Protein AF-A0A7W9FNQ1-F1 (afdb_monomer)

Sequence (56 aa):
MAGDEVLIRKDGERLILEPVRPARTLAEVIEWLQQQPPLDEDFPDIDELPHSPVEL

Foldseek 3Di:
DQAPDWDWDDDPPDIDTHRDDPDDDPVNVVVVVVPDDDDPDDDDDDPDDPDDDDDD

Secondary structure (DSSP, 8-state):
---S-EEEEEETTEEEEEE-PPPPPHHHHHHHHHTSPPPSSPPPP-SSPPPPPPP-

pLDDT: mean 87.15, std 10.14, range [47.62, 97.12]

Structure (mmCIF, N/CA/C/O backbone):
data_AF-A0A7W9FNQ1-F1
#
_entry.id   AF-A0A7W9FNQ1-F1
#
loop_
_atom_site.group_PDB
_atom_site.id
_atom_site.type_symbol
_atom_site.label_atom_id
_atom_site.label_alt_id
_atom_site.label_comp_id
_atom_site.label_asym_id
_atom_site.label_entity_id
_atom_site.label_seq_id
_atom_site.pdbx_PDB_ins_code
_atom_site.Cartn_x
_atom_site.Cartn_y
_atom_site.Cartn_z
_atom_site.occupancy
_atom_site.B_iso_or_equiv
_atom_site.auth_seq_id
_atom_site.auth_comp_id
_atom_site.auth_asym_id
_atom_site.auth_atom_id
_atom_site.pdbx_PDB_model_num
ATOM 1 N N . MET A 1 1 ? 2.754 -5.386 12.926 1.00 47.62 1 MET A N 1
ATOM 2 C CA . MET A 1 1 ? 2.266 -5.087 14.291 1.00 47.62 1 MET A CA 1
ATOM 3 C C . MET A 1 1 ? 0.765 -5.347 14.322 1.00 47.62 1 MET A C 1
ATOM 5 O O . MET A 1 1 ? 0.166 -5.357 13.250 1.00 47.62 1 MET A O 1
ATOM 9 N N . ALA A 1 2 ? 0.176 -5.648 15.483 1.00 58.78 2 ALA A N 1
ATOM 10 C CA . ALA A 1 2 ? -1.286 -5.666 15.603 1.00 58.78 2 ALA A CA 1
ATOM 11 C C . ALA A 1 2 ? -1.823 -4.277 15.207 1.00 58.78 2 ALA A C 1
ATOM 13 O O . ALA A 1 2 ? -1.141 -3.288 15.461 1.00 58.78 2 ALA A O 1
ATOM 14 N N . GLY A 1 3 ? -2.959 -4.208 14.510 1.00 64.88 3 GLY A N 1
ATOM 15 C CA . GLY A 1 3 ? -3.549 -2.916 14.148 1.00 64.88 3 GLY A CA 1
ATOM 16 C C . GLY A 1 3 ? -4.029 -2.194 15.405 1.00 64.88 3 GLY A C 1
ATOM 17 O O . GLY A 1 3 ? -4.691 -2.816 16.233 1.00 64.88 3 GLY A O 1
ATOM 18 N N . ASP A 1 4 ? -3.700 -0.910 15.541 1.00 78.19 4 ASP A N 1
ATOM 19 C CA . ASP A 1 4 ? -4.155 -0.063 16.657 1.00 78.19 4 ASP A CA 1
ATOM 20 C C . ASP A 1 4 ? -5.642 0.331 16.522 1.00 78.19 4 ASP A C 1
ATOM 22 O O . ASP A 1 4 ? -6.259 0.834 17.460 1.00 78.19 4 ASP A O 1
ATOM 26 N N . GLU A 1 5 ? -6.233 0.052 15.357 1.00 82.75 5 GLU A N 1
ATOM 27 C CA . GLU A 1 5 ? -7.631 0.293 15.013 1.00 82.75 5 GLU A CA 1
ATOM 28 C C . GLU A 1 5 ? -8.310 -1.004 14.547 1.00 82.75 5 GLU A C 1
ATOM 30 O O . GLU A 1 5 ? -7.700 -1.857 13.890 1.00 82.75 5 GLU A O 1
ATOM 35 N N . VAL A 1 6 ? -9.601 -1.152 14.860 1.00 90.00 6 VAL A N 1
ATOM 36 C CA . VAL A 1 6 ? -10.419 -2.304 14.452 1.00 90.00 6 VAL A CA 1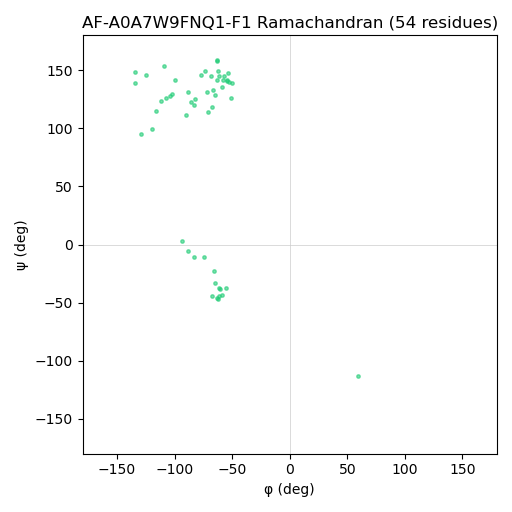
ATOM 37 C C . VAL A 1 6 ? -11.777 -1.857 13.914 1.00 90.00 6 VAL A C 1
ATOM 39 O O . VAL A 1 6 ? -12.426 -0.978 14.482 1.00 90.00 6 VAL A O 1
ATOM 42 N N . LEU A 1 7 ? -12.241 -2.500 12.843 1.00 91.19 7 LEU A N 1
ATOM 43 C CA . LEU A 1 7 ? -13.631 -2.438 12.413 1.00 91.19 7 LEU A CA 1
ATOM 44 C C . LEU A 1 7 ? -14.436 -3.440 13.248 1.00 91.19 7 LEU A C 1
ATOM 46 O O . LEU A 1 7 ? -14.100 -4.625 13.304 1.00 91.19 7 LEU A O 1
ATOM 50 N N . ILE A 1 8 ? -15.500 -2.965 13.896 1.00 94.19 8 ILE A N 1
ATOM 51 C CA . ILE A 1 8 ? -16.392 -3.803 14.703 1.00 94.19 8 ILE A CA 1
ATOM 52 C C . ILE A 1 8 ? -17.716 -3.968 13.964 1.00 94.19 8 ILE A C 1
ATOM 54 O O . ILE A 1 8 ? -18.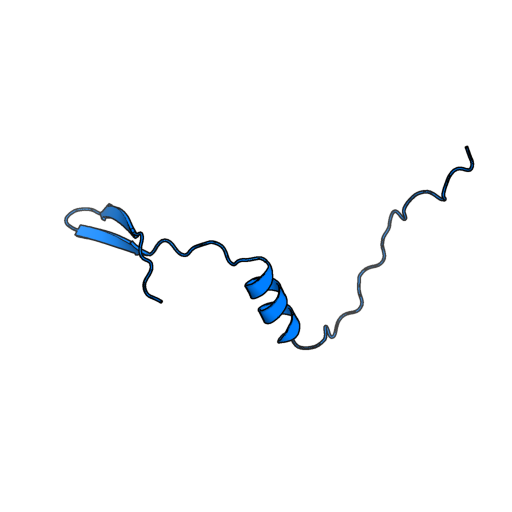371 -2.979 13.633 1.00 94.19 8 ILE A O 1
ATOM 58 N N . ARG A 1 9 ? -18.152 -5.217 13.758 1.00 95.19 9 ARG A N 1
ATOM 59 C CA . ARG A 1 9 ? -19.494 -5.520 13.234 1.00 95.19 9 ARG A CA 1
ATOM 60 C C . ARG A 1 9 ? -20.186 -6.640 14.006 1.00 95.19 9 ARG A C 1
ATOM 62 O O . ARG A 1 9 ? -19.541 -7.562 14.503 1.00 95.19 9 ARG A O 1
ATOM 69 N N . LYS A 1 10 ? -21.517 -6.573 14.084 1.00 96.44 10 LYS A N 1
ATOM 70 C CA . LYS A 1 10 ? -22.360 -7.630 14.662 1.00 96.44 10 LYS A CA 1
ATOM 71 C C . LYS A 1 10 ? -22.730 -8.647 13.588 1.00 96.44 10 LYS A C 1
ATOM 73 O O . LYS A 1 10 ? -23.209 -8.267 12.524 1.00 96.44 10 LYS A O 1
ATOM 78 N N . ASP A 1 11 ? -22.547 -9.923 13.899 1.00 95.75 11 ASP A N 1
ATOM 79 C CA . ASP A 1 11 ? -22.905 -11.053 13.045 1.00 95.75 11 ASP A CA 1
ATOM 80 C C . ASP A 1 11 ? -23.737 -12.053 13.860 1.00 95.75 11 ASP A C 1
ATOM 82 O O . ASP A 1 11 ? -23.214 -12.831 14.661 1.00 95.75 11 ASP A O 1
ATOM 86 N N . GLY A 1 12 ? -25.065 -11.940 13.755 1.00 96.19 12 GLY A N 1
ATOM 87 C CA . GLY A 1 12 ? -26.000 -12.686 14.600 1.00 96.19 12 GLY A CA 1
ATOM 88 C C . GLY A 1 12 ? -25.794 -12.390 16.090 1.00 96.19 12 GLY A C 1
ATOM 89 O O . GLY A 1 12 ? -26.039 -11.266 16.542 1.00 96.19 12 GLY A O 1
ATOM 90 N N . GLU A 1 13 ? -25.352 -13.401 16.841 1.00 96.38 13 GLU A N 1
ATOM 91 C CA . GLU A 1 13 ? -25.023 -13.327 18.277 1.00 96.38 13 GLU A CA 1
ATOM 92 C C . GLU A 1 13 ? -23.534 -13.051 18.553 1.00 96.38 13 GLU A C 1
ATOM 94 O O . GLU A 1 13 ? -23.106 -13.032 19.705 1.00 96.38 13 GLU A O 1
ATOM 99 N N . ARG A 1 14 ? -22.723 -12.842 17.510 1.00 95.81 14 ARG A N 1
ATOM 100 C CA . ARG A 1 14 ? -21.275 -12.631 17.619 1.00 95.81 14 ARG A CA 1
ATOM 101 C C . ARG A 1 14 ? -20.892 -11.188 17.306 1.00 95.81 14 ARG A C 1
ATOM 103 O O . ARG A 1 14 ? -21.557 -10.502 16.528 1.00 95.81 14 ARG A O 1
ATOM 110 N N . LEU A 1 15 ? -19.775 -10.753 17.884 1.00 96.56 15 LEU A N 1
ATOM 111 C CA . LEU A 1 15 ? -19.049 -9.555 17.467 1.00 96.56 15 LEU A CA 1
ATOM 112 C C . LEU A 1 15 ? -17.804 -9.986 16.694 1.00 96.56 15 LEU A C 1
ATOM 114 O O . LEU A 1 15 ? -17.034 -10.818 17.172 1.00 96.56 15 LEU A O 1
ATOM 118 N N . ILE A 1 16 ? -17.629 -9.427 15.502 1.00 95.62 16 ILE A N 1
ATOM 119 C CA . ILE A 1 16 ? -16.452 -9.619 14.659 1.00 95.62 16 ILE A CA 1
ATOM 120 C C . ILE A 1 16 ? -15.580 -8.371 14.786 1.00 95.62 16 ILE A C 1
ATOM 122 O O . ILE A 1 16 ? -16.082 -7.253 14.658 1.00 95.62 16 ILE A O 1
ATOM 126 N N . LEU A 1 17 ? -14.293 -8.581 15.061 1.00 93.00 17 LEU A N 1
ATOM 127 C CA . LEU A 1 17 ? -13.276 -7.539 15.145 1.00 93.00 17 LEU A CA 1
ATOM 128 C C . LEU A 1 17 ? -12.262 -7.784 14.030 1.00 93.00 17 LEU A C 1
ATOM 130 O O . LEU A 1 17 ? -11.567 -8.801 14.037 1.00 93.00 17 LEU A O 1
ATOM 134 N N . GLU A 1 18 ? -12.181 -6.862 13.080 1.00 89.50 18 GLU A N 1
ATOM 135 C CA . GLU A 1 18 ? -11.237 -6.928 11.965 1.00 89.50 18 GLU A CA 1
ATOM 136 C C . GLU A 1 18 ? -10.193 -5.821 12.128 1.00 89.50 18 GLU A C 1
ATOM 138 O O . GLU A 1 18 ? -10.570 -4.655 12.237 1.00 89.50 18 GLU A O 1
ATOM 143 N N . PRO A 1 19 ? -8.885 -6.134 12.165 1.00 84.81 19 PRO A N 1
ATOM 144 C CA . PRO A 1 19 ? -7.861 -5.104 12.266 1.00 84.81 19 PRO A CA 1
ATOM 145 C C . PRO A 1 19 ? -7.879 -4.228 11.015 1.00 84.81 19 PRO A C 1
ATOM 147 O O . PRO A 1 19 ? -7.783 -4.736 9.893 1.00 84.81 19 PRO A O 1
ATOM 150 N N . VAL A 1 20 ? -7.939 -2.913 11.210 1.00 84.00 20 VAL A N 1
ATOM 151 C CA . VAL A 1 20 ? -7.707 -1.962 10.128 1.00 84.00 20 VAL A CA 1
ATOM 152 C C . VAL A 1 20 ? -6.221 -2.021 9.820 1.00 84.00 20 VAL A C 1
ATOM 154 O O . VAL A 1 20 ? -5.371 -1.711 10.655 1.00 84.00 20 VAL A O 1
ATOM 157 N N . ARG A 1 21 ? -5.888 -2.488 8.620 1.00 76.69 21 ARG A N 1
ATOM 158 C CA . ARG A 1 21 ? -4.510 -2.427 8.143 1.00 76.69 21 ARG A CA 1
ATOM 159 C C . ARG A 1 21 ? -4.324 -1.055 7.509 1.00 76.69 21 ARG A C 1
ATOM 161 O O . ARG A 1 21 ? -5.079 -0.750 6.583 1.00 76.69 21 ARG A O 1
ATOM 168 N N . PRO A 1 22 ? -3.365 -0.237 7.971 1.00 74.50 22 PRO A N 1
ATOM 169 C CA . PRO A 1 22 ? -3.050 0.990 7.263 1.00 74.50 22 PRO A CA 1
ATOM 170 C C . PRO A 1 22 ? -2.670 0.643 5.822 1.00 74.50 22 PRO A C 1
ATOM 172 O O . PRO A 1 22 ? -2.080 -0.412 5.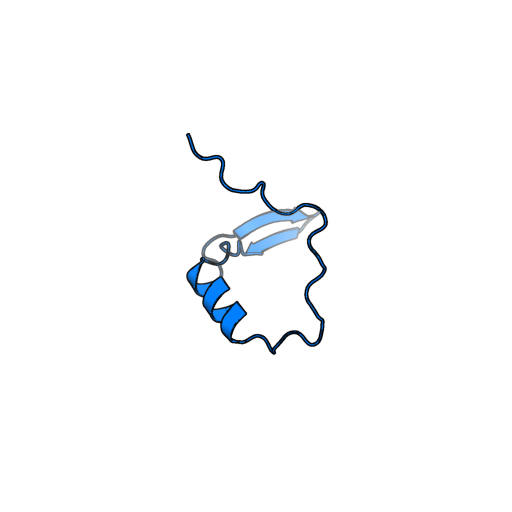554 1.00 74.50 22 PRO A O 1
ATOM 175 N N . ALA A 1 23 ? -3.037 1.520 4.887 1.00 80.06 23 ALA A N 1
ATOM 176 C CA . ALA A 1 23 ? -2.506 1.429 3.537 1.00 80.06 23 ALA A CA 1
ATOM 177 C C . ALA A 1 23 ? -0.974 1.436 3.620 1.00 80.06 23 ALA A C 1
ATOM 179 O O . ALA A 1 23 ? -0.403 2.155 4.444 1.00 80.06 23 ALA A O 1
ATOM 180 N N . ARG A 1 24 ? -0.315 0.632 2.779 1.00 85.25 24 ARG A N 1
ATOM 181 C CA . ARG A 1 24 ? 1.146 0.667 2.712 1.00 85.25 24 ARG A CA 1
ATOM 182 C C . ARG A 1 24 ? 1.594 2.074 2.341 1.00 85.25 24 ARG A C 1
ATOM 184 O O . ARG A 1 24 ? 1.038 2.697 1.437 1.00 85.25 24 ARG A O 1
ATOM 191 N N . THR A 1 25 ? 2.608 2.559 3.033 1.00 89.81 25 THR A N 1
ATOM 192 C CA . THR A 1 25 ? 3.316 3.779 2.668 1.00 89.81 25 THR A CA 1
ATOM 193 C C . THR A 1 25 ? 4.001 3.598 1.313 1.00 89.81 25 THR A C 1
ATOM 195 O O . THR A 1 25 ? 4.319 2.481 0.897 1.00 89.81 25 THR A O 1
ATOM 198 N N . LEU A 1 26 ? 4.293 4.706 0.626 1.00 92.88 26 LEU A N 1
ATOM 199 C CA . LEU A 1 26 ? 5.067 4.670 -0.619 1.00 92.88 26 LEU A CA 1
ATOM 200 C C . LEU A 1 26 ? 6.428 3.976 -0.423 1.00 92.88 26 LEU A C 1
ATOM 202 O O . LEU A 1 26 ? 6.857 3.219 -1.288 1.00 92.88 26 LEU A O 1
ATOM 206 N N . ALA A 1 27 ? 7.074 4.188 0.727 1.00 95.69 27 ALA A N 1
ATOM 207 C CA . ALA A 1 27 ? 8.348 3.557 1.060 1.00 95.69 27 ALA A CA 1
ATOM 208 C C . ALA A 1 27 ? 8.234 2.024 1.147 1.00 95.69 27 ALA A C 1
ATOM 210 O O . ALA A 1 27 ? 9.033 1.324 0.532 1.00 95.69 27 ALA A O 1
ATOM 211 N N . GLU A 1 28 ? 7.211 1.502 1.831 1.00 94.38 28 GLU A N 1
ATOM 212 C CA . GLU A 1 28 ? 6.961 0.053 1.929 1.00 94.38 28 GLU A CA 1
ATOM 213 C C . GLU A 1 28 ? 6.614 -0.573 0.571 1.00 94.38 28 GLU A C 1
ATOM 215 O O . GLU A 1 28 ? 6.944 -1.729 0.306 1.00 94.38 28 GLU A O 1
ATOM 220 N N . VAL A 1 29 ? 5.935 0.172 -0.307 1.00 95.69 29 VAL A N 1
ATOM 221 C CA . VAL A 1 29 ? 5.664 -0.280 -1.680 1.00 95.69 29 VAL A CA 1
ATOM 222 C C 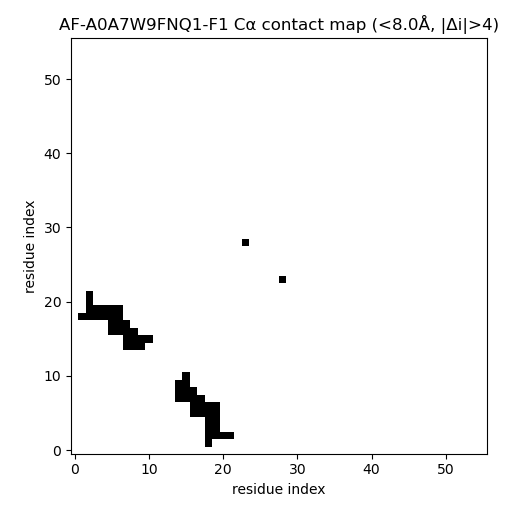. VAL A 1 29 ? 6.959 -0.352 -2.489 1.00 95.69 29 VAL A C 1
ATOM 224 O O . VAL A 1 29 ? 7.184 -1.348 -3.171 1.00 95.69 29 VAL A O 1
ATOM 227 N N . ILE A 1 30 ? 7.825 0.661 -2.389 1.00 96.50 30 ILE A N 1
ATOM 228 C CA . ILE A 1 30 ? 9.125 0.682 -3.075 1.00 96.50 30 ILE A CA 1
ATOM 229 C C . ILE A 1 30 ? 10.017 -0.464 -2.591 1.00 96.50 30 ILE A C 1
ATOM 231 O O . ILE A 1 30 ? 10.583 -1.178 -3.415 1.00 96.50 30 ILE A O 1
ATOM 235 N N . GLU A 1 31 ? 10.118 -0.672 -1.277 1.00 97.12 31 GLU A N 1
ATOM 236 C CA . GLU A 1 31 ? 10.892 -1.778 -0.703 1.00 97.12 31 GLU A CA 1
ATOM 237 C C . GLU A 1 31 ? 10.377 -3.133 -1.206 1.00 97.12 31 GLU A C 1
ATOM 239 O O . GLU A 1 31 ? 11.161 -3.990 -1.611 1.00 97.12 31 GLU A O 1
ATOM 244 N N . TRP A 1 32 ? 9.054 -3.314 -1.249 1.00 95.38 32 TRP A N 1
ATOM 245 C CA . TRP A 1 32 ? 8.451 -4.523 -1.800 1.00 95.38 32 TRP A CA 1
ATOM 246 C C . TRP A 1 32 ? 8.789 -4.713 -3.287 1.00 95.38 32 TRP A C 1
ATOM 248 O O . TRP A 1 32 ? 9.164 -5.819 -3.674 1.00 95.38 32 TRP A O 1
ATOM 258 N N . LEU A 1 33 ? 8.722 -3.659 -4.110 1.00 95.56 33 LEU A N 1
ATOM 259 C CA . LEU A 1 33 ? 9.061 -3.718 -5.540 1.00 95.56 33 LEU A CA 1
ATOM 260 C C . LEU A 1 33 ? 10.520 -4.134 -5.781 1.00 95.56 33 LEU A C 1
ATOM 262 O O . LEU A 1 33 ? 10.787 -4.920 -6.683 1.00 95.56 33 LEU A O 1
ATOM 266 N N . GLN A 1 34 ? 11.455 -3.664 -4.952 1.00 95.38 34 GLN A N 1
ATOM 267 C CA . GLN A 1 34 ? 12.879 -4.016 -5.058 1.00 95.38 34 GLN A CA 1
ATOM 268 C C . GLN A 1 34 ? 13.172 -5.497 -4.783 1.00 95.38 34 GLN A C 1
ATOM 270 O O . GLN A 1 34 ? 14.207 -6.004 -5.208 1.00 95.38 34 GLN A O 1
ATOM 275 N N . GLN A 1 35 ? 12.285 -6.186 -4.064 1.00 96.50 35 GLN A N 1
ATOM 276 C CA . GLN A 1 35 ? 12.426 -7.609 -3.745 1.00 96.50 35 GLN A CA 1
ATOM 277 C C . GLN A 1 35 ? 11.817 -8.529 -4.810 1.00 96.50 35 GLN A C 1
ATOM 279 O O . GLN A 1 35 ? 11.918 -9.750 -4.683 1.00 96.50 35 GLN A O 1
ATOM 284 N N . GLN A 1 36 ? 11.149 -7.978 -5.826 1.00 95.81 36 GLN A N 1
ATOM 285 C CA . GLN A 1 36 ? 10.506 -8.792 -6.851 1.00 95.81 36 GLN A CA 1
ATOM 286 C C . GLN A 1 36 ? 11.541 -9.330 -7.852 1.00 95.81 36 GLN A C 1
ATOM 288 O O . GLN A 1 36 ? 12.530 -8.650 -8.143 1.00 95.81 36 GLN A O 1
ATOM 293 N N . PRO A 1 37 ? 11.345 -10.551 -8.379 1.00 94.44 37 PRO A N 1
ATOM 294 C CA . PRO A 1 37 ? 12.170 -11.050 -9.470 1.00 94.44 37 PRO A CA 1
ATOM 295 C C . PRO A 1 37 ? 11.989 -10.180 -10.727 1.00 94.44 37 PRO A C 1
ATOM 297 O O . PRO A 1 37 ? 10.966 -9.500 -10.861 1.00 94.44 37 PRO A O 1
ATOM 300 N N . PRO A 1 38 ? 12.955 -10.205 -11.663 1.00 90.31 38 PRO A N 1
ATOM 301 C CA . PRO A 1 38 ? 12.768 -9.622 -12.985 1.00 90.31 38 PRO A CA 1
ATOM 302 C C . PRO A 1 38 ? 11.505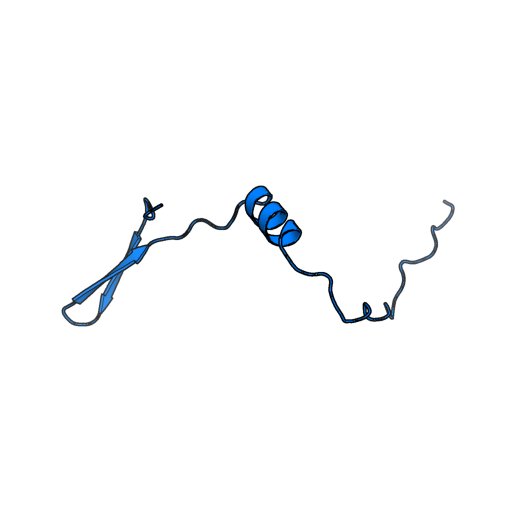 -10.172 -13.653 1.00 90.31 38 PRO A C 1
ATOM 304 O O . PRO A 1 38 ? 11.133 -11.325 -13.433 1.00 90.31 38 PRO A O 1
ATOM 307 N N . LEU A 1 39 ? 10.856 -9.345 -14.468 1.00 89.06 39 LEU A N 1
ATOM 308 C CA . LEU A 1 39 ? 9.769 -9.806 -15.322 1.00 89.06 39 LEU A CA 1
ATOM 309 C C . LEU A 1 39 ? 10.364 -10.650 -16.453 1.00 89.06 39 LEU A C 1
ATOM 311 O O . LEU A 1 39 ? 11.328 -10.231 -17.092 1.00 89.06 39 LEU A O 1
ATOM 315 N N . ASP A 1 40 ? 9.787 -11.828 -16.682 1.00 90.69 40 ASP A N 1
ATOM 316 C CA . ASP A 1 40 ? 10.158 -12.715 -17.794 1.00 90.69 40 ASP A CA 1
ATOM 317 C C . ASP A 1 40 ? 9.460 -12.323 -19.111 1.00 90.69 40 ASP A C 1
ATOM 319 O O . ASP A 1 40 ? 9.777 -12.861 -20.171 1.00 90.69 40 ASP A O 1
ATOM 323 N N . GLU A 1 41 ? 8.482 -11.417 -19.037 1.00 92.06 41 GLU A N 1
ATOM 324 C CA . GLU A 1 41 ? 7.698 -10.932 -20.170 1.00 92.06 41 GLU A CA 1
ATOM 325 C C . GLU A 1 41 ? 8.204 -9.578 -20.671 1.00 92.06 41 GLU A C 1
ATOM 327 O O . GLU A 1 41 ? 8.577 -8.698 -19.888 1.00 92.06 41 GLU A O 1
ATOM 332 N N . ASP A 1 42 ? 8.186 -9.411 -21.993 1.00 91.38 42 ASP A N 1
ATOM 333 C CA . ASP A 1 42 ? 8.420 -8.116 -22.615 1.00 91.38 42 ASP A CA 1
ATOM 334 C C . ASP A 1 42 ? 7.251 -7.174 -22.312 1.00 91.38 42 ASP A C 1
ATOM 336 O O . ASP A 1 42 ? 6.085 -7.579 -22.251 1.00 91.38 42 ASP A O 1
ATOM 340 N N . PHE A 1 43 ? 7.564 -5.889 -22.146 1.00 88.88 43 PHE A N 1
ATOM 341 C CA . PHE A 1 43 ? 6.526 -4.875 -22.024 1.00 88.88 43 PHE A CA 1
ATOM 342 C C . PHE A 1 43 ? 5.711 -4.804 -23.322 1.00 88.88 43 PHE A C 1
ATOM 344 O O . PHE A 1 43 ? 6.291 -4.892 -24.407 1.00 88.88 43 PHE A O 1
ATOM 351 N N . PRO A 1 44 ? 4.383 -4.619 -23.234 1.00 89.88 44 PRO A N 1
ATOM 352 C CA . PRO A 1 44 ? 3.565 -4.425 -24.420 1.00 89.88 44 PRO A CA 1
ATOM 353 C C . PRO A 1 44 ? 3.980 -3.148 -25.156 1.00 89.88 44 PRO A C 1
ATOM 355 O O . PRO A 1 44 ? 4.384 -2.160 -24.532 1.00 89.88 44 PRO A O 1
ATOM 358 N N . ASP A 1 45 ? 3.826 -3.156 -26.479 1.00 90.00 45 ASP A N 1
ATOM 359 C CA . ASP A 1 45 ? 3.968 -1.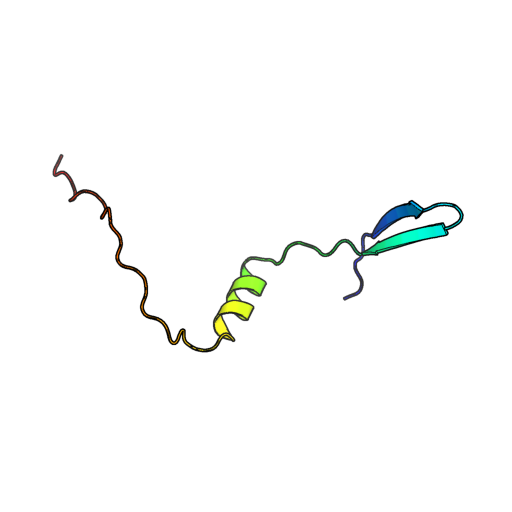947 -27.284 1.00 90.00 45 ASP A CA 1
ATOM 360 C C . ASP A 1 45 ? 2.913 -0.906 -26.873 1.00 90.00 45 ASP A C 1
ATOM 362 O O . ASP A 1 45 ? 1.779 -1.234 -26.515 1.00 90.00 45 ASP A O 1
ATOM 366 N N . ILE A 1 46 ? 3.290 0.373 -26.917 1.00 87.31 46 ILE A N 1
ATOM 367 C CA . ILE A 1 46 ? 2.365 1.484 -26.675 1.00 87.31 46 ILE A CA 1
ATOM 368 C C . ILE A 1 46 ? 1.757 1.892 -28.020 1.00 87.31 46 ILE A C 1
ATOM 370 O O . ILE A 1 46 ? 2.455 2.460 -28.859 1.00 87.31 46 ILE A O 1
ATOM 374 N N . ASP A 1 47 ? 0.458 1.642 -28.201 1.00 85.81 47 ASP A N 1
ATOM 375 C CA . ASP A 1 47 ? -0.262 1.948 -29.448 1.00 85.81 47 ASP A CA 1
ATOM 376 C C . ASP A 1 47 ? -0.265 3.450 -29.788 1.00 85.81 47 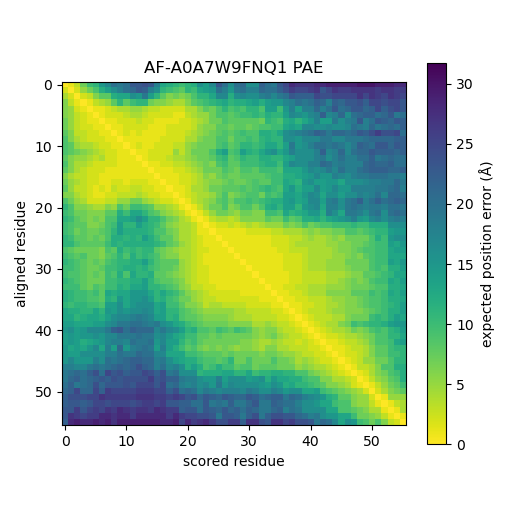ASP A C 1
ATOM 378 O O . ASP A 1 47 ? -0.157 3.840 -30.952 1.00 85.81 47 ASP A O 1
ATOM 382 N N . GLU A 1 48 ? -0.380 4.306 -28.769 1.00 85.06 48 GLU A N 1
ATOM 383 C CA . GLU A 1 48 ? -0.403 5.762 -28.909 1.00 85.06 48 GLU A CA 1
ATOM 384 C C . GLU A 1 48 ? 0.757 6.385 -28.134 1.00 85.06 48 GLU A C 1
ATOM 386 O O . GLU A 1 48 ? 0.725 6.553 -26.913 1.00 85.06 48 GLU A O 1
ATOM 391 N N . LEU A 1 49 ? 1.817 6.715 -28.866 1.00 82.38 49 LEU A N 1
ATOM 392 C CA . LEU A 1 49 ? 2.955 7.428 -28.307 1.00 82.38 49 LEU A CA 1
ATOM 393 C C . LEU A 1 49 ? 2.595 8.900 -28.066 1.00 82.38 49 LEU A C 1
ATOM 395 O O . LEU A 1 49 ? 1.803 9.474 -28.821 1.00 82.38 49 LEU A O 1
ATOM 399 N N . PRO A 1 50 ? 3.193 9.541 -27.043 1.00 80.44 50 PRO A N 1
ATOM 400 C CA . PRO A 1 50 ? 3.0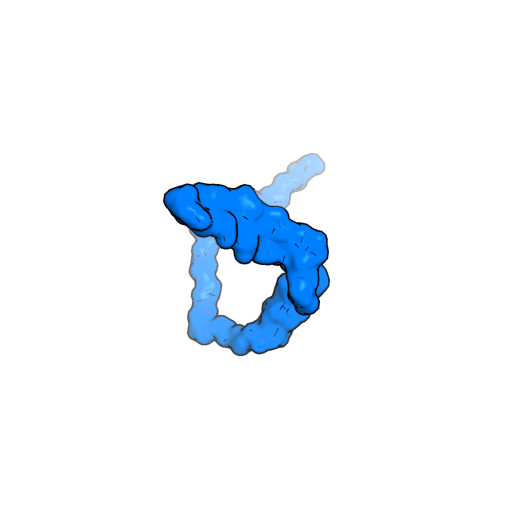03 10.966 -26.822 1.00 80.44 50 PRO A CA 1
ATOM 401 C C . PRO A 1 50 ? 3.323 11.744 -28.099 1.00 80.44 50 PRO A C 1
ATOM 403 O O . PRO A 1 50 ? 4.285 11.436 -28.807 1.00 80.44 50 PRO A O 1
ATOM 406 N N . HIS A 1 51 ? 2.5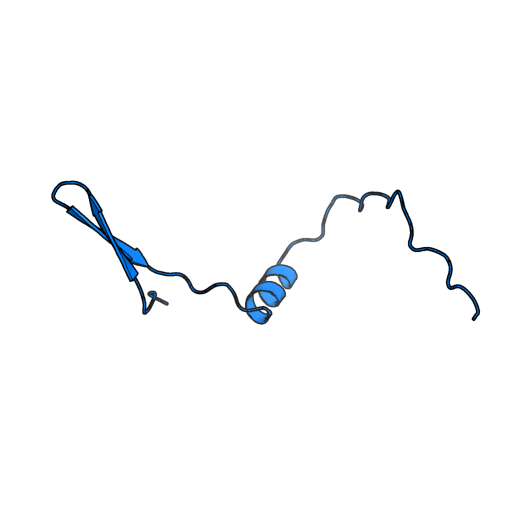09 12.760 -28.390 1.00 76.31 51 HIS A N 1
ATOM 407 C CA . HIS A 1 51 ? 2.743 13.628 -29.536 1.00 76.31 51 HIS A CA 1
ATOM 408 C C . HIS A 1 51 ? 4.158 14.211 -29.482 1.00 76.31 51 HIS A C 1
ATOM 410 O O . HIS A 1 51 ? 4.645 14.592 -28.412 1.00 76.31 51 HIS A O 1
ATOM 416 N N . SER A 1 52 ? 4.804 14.300 -30.646 1.00 78.31 52 SER A N 1
ATOM 417 C CA . SER A 1 52 ? 6.084 14.989 -30.784 1.00 78.31 52 SER A CA 1
ATOM 418 C C . SER A 1 52 ? 5.990 16.381 -30.148 1.00 78.31 52 SER A C 1
ATOM 420 O O . SER A 1 52 ? 4.966 17.047 -30.335 1.00 78.31 52 SER A O 1
ATOM 422 N N . PRO A 1 53 ? 7.023 16.838 -29.415 1.00 79.69 53 PRO A N 1
ATOM 423 C CA . PRO A 1 53 ? 7.033 18.181 -28.853 1.00 79.69 53 PRO A CA 1
ATOM 424 C C . PRO A 1 53 ? 6.713 19.206 -29.941 1.00 79.69 53 PRO A C 1
ATOM 426 O O . PRO A 1 53 ? 7.345 19.211 -30.998 1.00 79.69 53 PRO A O 1
ATOM 429 N N . VAL A 1 54 ? 5.710 20.046 -29.697 1.00 73.75 54 VAL A N 1
ATOM 430 C CA . VAL A 1 54 ? 5.380 21.147 -30.601 1.00 73.75 54 VAL A CA 1
ATOM 431 C C . VAL A 1 54 ? 6.320 22.298 -30.256 1.00 73.75 54 VAL A C 1
ATOM 433 O O . VAL A 1 54 ? 6.323 22.755 -29.112 1.00 73.75 54 VAL A O 1
ATOM 436 N N . GLU A 1 55 ? 7.141 22.745 -31.208 1.00 77.19 55 GLU A N 1
ATOM 437 C CA . GLU A 1 55 ? 7.881 24.001 -31.051 1.00 77.19 55 GLU A CA 1
ATOM 438 C C . GLU A 1 55 ? 6.866 25.157 -31.061 1.00 77.19 55 GLU A C 1
ATOM 440 O O . GLU A 1 55 ? 6.114 25.314 -32.027 1.00 77.19 55 GLU A O 1
ATOM 445 N N . LEU A 1 56 ? 6.797 25.898 -29.947 1.00 73.62 56 LEU A N 1
ATOM 446 C CA . LEU A 1 56 ? 5.937 27.074 -29.759 1.00 73.62 56 LEU A CA 1
ATOM 447 C C . LEU A 1 56 ? 6.628 28.357 -30.224 1.00 73.62 56 LEU A C 1
ATOM 449 O O . LEU A 1 56 ? 7.836 28.508 -29.929 1.00 73.62 56 LEU A O 1
#

Radius of gyration: 22.46 Å; Cα contacts (8 Å, |Δi|>4): 28; chains: 1; bounding box: 39×40×49 Å

Nearest PDB structures (foldseek):
  5k8j-assembly1_A-2  TM=3.717E-01  e=1.789E-01  Caulobacter vibrioides CB15
  1ub4-assembly1_C-2  TM=3.776E-01  e=4.120E-01  Escherichia coli

Mean predicted aligned error: 10.71 Å

Organism: NCBI:txid81895

Solvent-accessible surface area (backbone atoms only — not comparable to full-atom values): 4024 Å² total; per-residue (Å²): 127,84,50,97,44,66,50,78,47,78,55,92,96,41,79,46,77,43,66,47,73,77,78,79,50,73,66,58,50,50,57,53,59,72,71,53,77,82,76,93,66,80,81,78,84,72,93,76,69,80,75,75,86,78,91,128